Protein AF-A0A3D4WCM9-F1 (afdb_monomer_lite)

Secondary structure (DSSP, 8-state):
-PPPEEEE-SS--HHHHHHHIIIIIIIT---EEEE--HHHHHH--S-EEEESSSPPTT---EEE---

Structure (mmCIF, N/CA/C/O backbone):
data_AF-A0A3D4WCM9-F1
#
_entry.id   AF-A0A3D4WCM9-F1
#
loop_
_atom_site.group_PDB
_atom_site.id
_atom_site.type_symbol
_atom_site.label_atom_id
_atom_site.label_alt_id
_atom_site.label_comp_id
_atom_site.label_asym_id
_atom_site.label_entity_id
_atom_site.label_seq_id
_atom_site.pdbx_PDB_ins_code
_atom_site.Cartn_x
_atom_site.Cartn_y
_atom_site.Cartn_z
_atom_site.occupancy
_atom_site.B_iso_or_equiv
_atom_site.auth_seq_id
_atom_site.auth_comp_id
_atom_site.auth_asym_id
_atom_site.auth_atom_id
_atom_site.pdbx_PDB_model_num
ATOM 1 N N . MET A 1 1 ? -7.332 -20.780 1.009 1.00 43.06 1 MET A N 1
ATOM 2 C CA . MET A 1 1 ? -6.050 -20.076 1.217 1.00 43.06 1 MET A CA 1
ATOM 3 C C . MET A 1 1 ? -6.240 -18.709 0.581 1.00 43.06 1 MET A C 1
ATOM 5 O O . MET A 1 1 ? -6.435 -18.670 -0.624 1.00 43.06 1 MET A O 1
ATOM 9 N N . ARG A 1 2 ? -6.449 -17.643 1.365 1.00 55.97 2 ARG A N 1
ATOM 10 C CA . ARG A 1 2 ? -6.843 -16.342 0.795 1.00 55.97 2 ARG A CA 1
ATOM 11 C C . ARG A 1 2 ? -5.616 -15.707 0.145 1.00 55.97 2 ARG A C 1
ATOM 13 O O . ARG A 1 2 ? -4.574 -15.609 0.785 1.00 55.97 2 ARG A O 1
ATOM 20 N N . GLU A 1 3 ? -5.728 -15.359 -1.129 1.00 63.47 3 GLU A N 1
ATOM 21 C CA . GLU A 1 3 ? -4.682 -14.651 -1.861 1.00 63.47 3 GLU A CA 1
ATOM 22 C C . GLU A 1 3 ? -4.398 -13.319 -1.158 1.00 63.47 3 GLU A C 1
ATOM 24 O O . GLU A 1 3 ? -5.316 -12.565 -0.841 1.00 63.47 3 GLU A O 1
ATOM 29 N N . ASN A 1 4 ? -3.128 -13.065 -0.850 1.00 85.31 4 ASN A N 1
ATOM 30 C CA . ASN A 1 4 ? -2.709 -11.871 -0.122 1.00 85.31 4 ASN A CA 1
ATOM 31 C C . ASN A 1 4 ? -2.651 -10.676 -1.083 1.00 85.31 4 ASN A C 1
ATOM 33 O O . ASN A 1 4 ? -1.947 -10.752 -2.089 1.00 85.31 4 ASN A O 1
ATOM 37 N N . LEU A 1 5 ? -3.329 -9.569 -0.767 1.00 93.38 5 LEU A N 1
ATOM 38 C CA . LEU A 1 5 ? -3.267 -8.341 -1.569 1.00 93.38 5 LEU A CA 1
ATOM 39 C C . LEU A 1 5 ? -1.865 -7.717 -1.474 1.00 93.38 5 LEU A C 1
ATOM 41 O O . LEU A 1 5 ? -1.382 -7.444 -0.372 1.00 93.38 5 LEU A O 1
ATOM 45 N N . LEU A 1 6 ? -1.216 -7.456 -2.610 1.00 94.94 6 LEU A N 1
ATOM 46 C CA . LEU A 1 6 ? 0.075 -6.763 -2.648 1.00 94.94 6 LEU A CA 1
ATOM 47 C C . LEU A 1 6 ? -0.104 -5.281 -2.987 1.00 94.94 6 LEU A C 1
ATOM 49 O O . LEU A 1 6 ? -0.640 -4.931 -4.034 1.00 94.94 6 LEU A O 1
ATOM 53 N N . ILE A 1 7 ? 0.385 -4.399 -2.124 1.00 95.00 7 ILE A N 1
ATOM 54 C CA . ILE A 1 7 ? 0.300 -2.949 -2.308 1.00 95.00 7 ILE A CA 1
ATOM 55 C C . ILE A 1 7 ? 1.702 -2.409 -2.548 1.00 95.00 7 ILE A C 1
ATOM 57 O O . ILE A 1 7 ? 2.560 -2.526 -1.676 1.00 95.00 7 ILE A O 1
ATOM 61 N N . TYR A 1 8 ? 1.932 -1.797 -3.703 1.00 95.06 8 TYR A N 1
ATOM 62 C CA . TYR A 1 8 ? 3.182 -1.094 -3.973 1.00 95.06 8 TYR A CA 1
ATOM 63 C C . TYR A 1 8 ? 3.077 0.383 -3.604 1.00 95.06 8 TYR A C 1
ATOM 65 O O . TYR A 1 8 ? 2.082 1.029 -3.925 1.00 95.06 8 TYR A O 1
ATOM 73 N N . THR A 1 9 ? 4.121 0.916 -2.974 1.00 95.06 9 THR A N 1
ATOM 74 C CA . THR A 1 9 ? 4.314 2.349 -2.718 1.00 95.06 9 THR A CA 1
ATOM 75 C C . THR A 1 9 ? 5.805 2.680 -2.777 1.00 95.06 9 THR A C 1
ATOM 77 O O . THR A 1 9 ? 6.608 1.879 -2.307 1.00 95.06 9 THR A O 1
ATOM 80 N N . PRO A 1 10 ? 6.226 3.856 -3.268 1.00 93.69 10 PRO A N 1
ATOM 81 C CA . PRO A 1 10 ? 7.635 4.252 -3.215 1.00 93.69 10 PRO A CA 1
ATOM 82 C C . PRO A 1 10 ? 8.090 4.595 -1.787 1.00 93.69 10 PRO A C 1
ATOM 84 O O . PRO A 1 10 ? 9.277 4.540 -1.478 1.00 93.69 10 PRO A O 1
ATOM 87 N N . VAL A 1 11 ? 7.152 4.971 -0.909 1.00 93.12 11 VAL A N 1
ATOM 88 C CA . VAL A 1 11 ? 7.435 5.415 0.460 1.00 93.12 11 VAL A CA 1
ATOM 89 C C . VAL A 1 11 ? 6.413 4.821 1.420 1.00 93.12 11 VAL A C 1
ATOM 91 O O . VAL A 1 11 ? 5.200 4.937 1.225 1.00 93.12 11 VAL A O 1
ATOM 94 N N . ILE A 1 12 ? 6.910 4.219 2.496 1.00 94.00 12 ILE A N 1
ATOM 95 C CA . ILE A 1 12 ? 6.086 3.734 3.600 1.00 94.00 12 ILE A CA 1
ATOM 96 C C . ILE A 1 12 ? 5.962 4.851 4.636 1.00 94.00 12 ILE A C 1
ATOM 98 O O . ILE A 1 12 ? 6.958 5.333 5.168 1.00 94.00 12 ILE A O 1
ATOM 102 N N . SER A 1 13 ? 4.727 5.254 4.939 1.00 93.44 13 SER A N 1
ATOM 103 C CA . SER A 1 13 ? 4.434 6.250 5.973 1.00 93.44 13 SER A CA 1
ATOM 104 C C . SER A 1 13 ? 3.529 5.674 7.068 1.00 93.44 13 SER A C 1
ATOM 106 O O . SER A 1 13 ? 2.744 4.759 6.796 1.00 93.44 13 SER A O 1
ATOM 108 N N . PRO A 1 14 ? 3.558 6.229 8.296 1.00 95.19 14 PRO A N 1
ATOM 109 C CA . PRO A 1 14 ? 2.625 5.834 9.353 1.00 95.19 14 PRO A CA 1
ATOM 110 C C . PRO A 1 14 ? 1.152 5.988 8.941 1.00 95.19 14 PRO A C 1
ATOM 112 O O . PRO A 1 14 ? 0.342 5.103 9.207 1.00 95.19 14 PRO A O 1
ATOM 115 N N . ARG A 1 15 ? 0.813 7.068 8.215 1.00 93.12 15 ARG A N 1
ATOM 116 C CA . ARG A 1 15 ? -0.537 7.304 7.662 1.00 93.12 15 ARG A CA 1
ATOM 117 C C . ARG A 1 15 ? -0.960 6.185 6.712 1.00 93.12 15 ARG A C 1
ATOM 119 O O . ARG A 1 15 ? -2.098 5.733 6.795 1.00 93.12 15 ARG A O 1
ATOM 126 N N . LEU A 1 16 ? -0.060 5.731 5.837 1.00 93.50 16 LEU A N 1
ATOM 127 C CA . LEU A 1 16 ? -0.341 4.630 4.916 1.00 93.50 16 LEU A CA 1
ATOM 128 C C . LEU A 1 16 ? -0.623 3.328 5.673 1.00 93.50 16 LEU A C 1
ATOM 130 O O . LEU A 1 16 ? -1.620 2.666 5.396 1.00 93.50 16 LEU A O 1
ATOM 134 N N . HIS A 1 17 ? 0.224 2.972 6.640 1.00 93.56 17 HIS A N 1
ATOM 135 C CA . HIS A 1 17 ? 0.009 1.774 7.453 1.00 93.56 17 HIS A CA 1
ATOM 136 C C . HIS A 1 17 ? -1.330 1.809 8.182 1.00 93.56 17 HIS A C 1
ATOM 138 O O . HIS A 1 17 ? -2.060 0.818 8.161 1.00 93.56 17 HIS A O 1
ATOM 144 N N . TYR A 1 18 ? -1.655 2.954 8.780 1.00 95.50 18 TYR A N 1
ATOM 145 C CA . TYR A 1 18 ? -2.914 3.154 9.480 1.00 95.50 18 TYR A CA 1
ATOM 146 C C . TYR A 1 18 ? -4.113 2.975 8.545 1.00 95.50 18 TYR A C 1
ATOM 148 O O . TYR A 1 18 ? -4.973 2.136 8.806 1.00 95.50 18 TYR A O 1
ATOM 156 N N . ILE A 1 19 ? -4.154 3.711 7.429 1.00 94.56 19 ILE A N 1
ATOM 157 C CA . ILE A 1 19 ? -5.333 3.700 6.559 1.00 94.56 19 ILE A CA 1
ATOM 158 C C . ILE A 1 19 ? -5.511 2.352 5.851 1.00 94.56 19 ILE A C 1
ATOM 160 O O . ILE A 1 19 ? -6.637 1.881 5.723 1.00 94.56 19 ILE A O 1
ATOM 164 N N . MET A 1 20 ? -4.424 1.686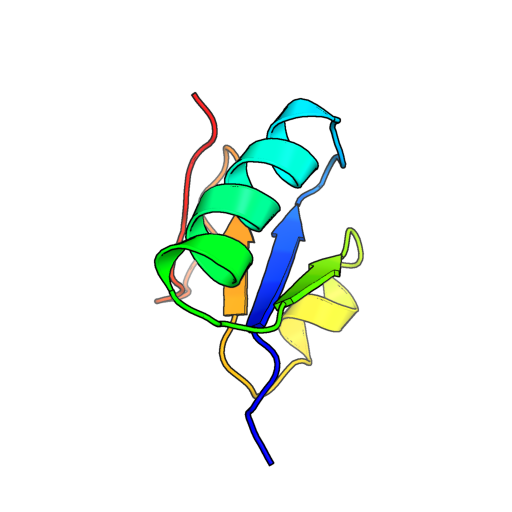 5.448 1.00 94.69 20 MET A N 1
ATOM 165 C CA . MET A 1 20 ? -4.501 0.351 4.842 1.00 94.69 20 MET A CA 1
ATOM 166 C C . MET A 1 20 ? -4.895 -0.710 5.870 1.00 94.69 20 MET A C 1
ATOM 168 O O . MET A 1 20 ? -5.693 -1.590 5.556 1.00 94.69 20 MET A O 1
ATOM 172 N N . GLY A 1 21 ? -4.392 -0.608 7.105 1.00 95.69 21 GLY A N 1
ATOM 173 C CA . GLY A 1 21 ? -4.805 -1.465 8.216 1.00 95.69 21 GLY A CA 1
ATOM 174 C C . GLY A 1 21 ? -6.304 -1.357 8.482 1.00 95.69 21 GLY A C 1
ATOM 175 O O . GLY A 1 21 ? -7.007 -2.364 8.437 1.00 95.69 21 GLY A O 1
ATOM 176 N N . LEU A 1 22 ? -6.800 -0.134 8.652 1.00 96.25 22 LEU A N 1
ATOM 177 C CA . LEU A 1 22 ? -8.217 0.128 8.880 1.00 96.25 22 LEU A CA 1
ATOM 178 C C . LEU A 1 22 ? -9.080 -0.370 7.710 1.00 96.25 22 LEU A C 1
ATOM 180 O O . LEU A 1 22 ? -9.976 -1.189 7.897 1.00 96.25 22 LEU A O 1
ATOM 184 N N . MET A 1 23 ? -8.807 0.090 6.487 1.00 94.88 23 MET A N 1
ATOM 185 C CA . MET A 1 23 ? -9.674 -0.206 5.343 1.00 94.88 23 MET A CA 1
ATOM 186 C C . MET A 1 23 ? -9.653 -1.684 4.957 1.00 94.88 23 MET A C 1
ATOM 188 O O . MET A 1 23 ? -10.704 -2.281 4.749 1.00 94.88 23 MET A O 1
ATOM 192 N N . LEU A 1 24 ? -8.468 -2.280 4.829 1.00 93.75 24 LEU A N 1
ATOM 193 C CA . LEU A 1 24 ? -8.342 -3.614 4.247 1.00 93.75 24 LEU A CA 1
ATOM 194 C C . LEU A 1 24 ? -8.474 -4.693 5.309 1.00 93.75 24 LEU A C 1
ATOM 196 O O . LEU A 1 24 ? -9.229 -5.639 5.116 1.00 93.75 24 LEU A O 1
ATOM 200 N N . ARG A 1 25 ? -7.778 -4.552 6.438 1.00 94.19 25 ARG A N 1
ATOM 201 C CA . ARG A 1 25 ? -7.774 -5.588 7.471 1.00 94.19 25 ARG A CA 1
ATOM 202 C C . ARG A 1 25 ? -8.998 -5.503 8.369 1.00 94.19 25 ARG A C 1
ATOM 204 O O . ARG A 1 25 ? -9.661 -6.516 8.551 1.00 94.19 25 ARG A O 1
ATOM 211 N N . GLU A 1 26 ? -9.294 -4.332 8.925 1.00 96.44 26 GLU A N 1
ATOM 212 C CA . GLU A 1 26 ? -10.363 -4.201 9.924 1.00 96.44 26 GLU A CA 1
ATOM 213 C C . GLU A 1 26 ? -11.756 -4.168 9.288 1.00 96.44 26 GLU A C 1
ATOM 215 O O . GLU A 1 26 ? -12.631 -4.923 9.706 1.00 96.44 26 GLU A O 1
ATOM 220 N N . LEU A 1 27 ? -11.967 -3.337 8.262 1.00 96.44 27 LEU A N 1
ATOM 221 C CA . LEU A 1 27 ? -13.289 -3.178 7.645 1.00 96.44 27 LEU A CA 1
ATOM 222 C C . LEU A 1 27 ? -13.623 -4.280 6.631 1.00 96.44 27 LEU A C 1
ATOM 224 O O . LEU A 1 27 ? -14.766 -4.727 6.571 1.00 96.44 27 LEU A O 1
ATOM 228 N N . LEU A 1 28 ? -12.646 -4.715 5.830 1.00 93.44 28 LEU A N 1
ATOM 229 C CA . LEU A 1 28 ? -12.864 -5.698 4.759 1.00 93.44 28 LEU A CA 1
ATOM 230 C C . LEU A 1 28 ? -12.398 -7.121 5.110 1.00 93.44 28 LEU A C 1
ATOM 232 O O . LEU A 1 28 ? -12.729 -8.060 4.386 1.00 93.44 28 LEU A O 1
ATOM 236 N N . GLY A 1 29 ? -11.644 -7.315 6.198 1.00 93.38 29 GLY A N 1
ATOM 237 C CA . GLY A 1 29 ? -11.140 -8.638 6.593 1.00 93.38 29 GLY A CA 1
ATOM 238 C C . GLY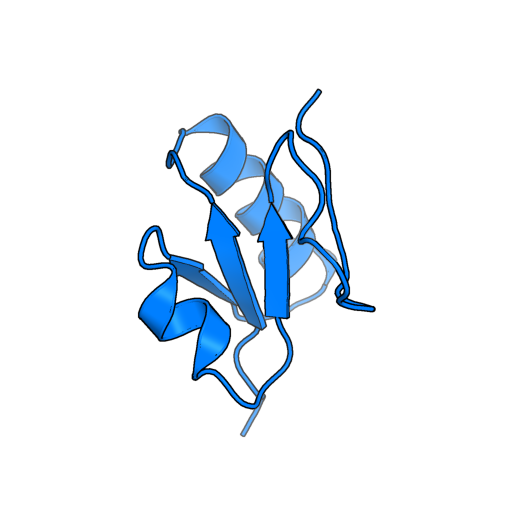 A 1 29 ? -10.114 -9.241 5.621 1.00 93.38 29 GLY A C 1
ATOM 239 O O . GLY A 1 29 ? -9.996 -10.469 5.533 1.00 93.38 29 GLY A O 1
ATOM 240 N N . LEU A 1 30 ? -9.412 -8.396 4.862 1.00 92.69 30 LEU A N 1
ATOM 241 C CA . LEU A 1 30 ? -8.383 -8.765 3.893 1.00 92.69 30 LEU A CA 1
ATOM 242 C C . LEU A 1 30 ? -6.993 -8.746 4.528 1.00 92.69 30 LEU A C 1
ATOM 244 O O . LEU A 1 30 ? -6.589 -7.793 5.199 1.00 92.69 30 LEU A O 1
ATOM 248 N N . GLU A 1 31 ? -6.220 -9.787 4.243 1.00 93.75 31 GLU A N 1
ATOM 249 C CA . GLU A 1 31 ? -4.786 -9.767 4.484 1.00 93.75 31 GLU A CA 1
ATOM 250 C C . GLU A 1 31 ? -4.079 -9.084 3.309 1.00 93.75 31 GLU A C 1
ATOM 252 O O . GLU A 1 31 ? -4.440 -9.252 2.139 1.00 93.75 31 GLU A O 1
ATOM 257 N N . PHE A 1 32 ? -3.084 -8.263 3.633 1.00 94.00 32 PHE A N 1
ATOM 258 C CA . PHE A 1 32 ? -2.315 -7.526 2.645 1.00 94.00 32 PHE A CA 1
ATOM 259 C C . PHE A 1 32 ? -0.864 -7.370 3.089 1.00 94.00 32 PHE A C 1
ATOM 261 O O . PHE A 1 32 ? -0.539 -7.428 4.282 1.00 94.00 32 PHE A O 1
ATOM 268 N N . ARG A 1 33 ? 0.007 -7.114 2.115 1.00 94.94 33 ARG A N 1
ATOM 269 C CA . ARG A 1 33 ? 1.407 -6.738 2.321 1.00 94.94 33 ARG A CA 1
ATOM 270 C C . ARG A 1 33 ? 1.722 -5.472 1.542 1.00 94.94 33 ARG A C 1
ATOM 272 O O . ARG A 1 33 ? 1.238 -5.294 0.430 1.00 94.94 33 ARG A O 1
ATOM 279 N N . ILE A 1 34 ? 2.541 -4.609 2.134 1.00 95.25 34 ILE A N 1
ATOM 280 C CA . ILE A 1 34 ? 3.061 -3.407 1.480 1.00 95.25 34 ILE A CA 1
ATOM 281 C C . ILE A 1 34 ? 4.492 -3.699 1.038 1.00 95.25 34 ILE A C 1
ATOM 283 O O . ILE A 1 34 ? 5.263 -4.271 1.809 1.00 95.25 34 ILE A O 1
ATOM 287 N N . THR A 1 35 ? 4.837 -3.298 -0.179 1.00 95.00 35 THR A N 1
ATOM 288 C CA . THR A 1 35 ? 6.194 -3.379 -0.710 1.00 95.00 35 THR A CA 1
ATOM 289 C C . THR A 1 35 ? 6.630 -2.058 -1.330 1.00 95.00 35 THR A C 1
ATOM 291 O O . THR A 1 35 ? 5.817 -1.308 -1.872 1.00 95.00 35 THR A O 1
ATOM 294 N N . THR A 1 36 ? 7.928 -1.787 -1.244 1.00 95.88 36 THR A N 1
ATOM 295 C CA . THR A 1 36 ? 8.616 -0.717 -1.979 1.00 95.88 36 THR A CA 1
ATOM 296 C C . THR A 1 36 ? 9.396 -1.256 -3.175 1.00 95.88 36 THR A C 1
ATOM 298 O O . THR A 1 36 ? 9.992 -0.483 -3.919 1.00 95.88 36 THR A O 1
ATOM 301 N N . ASP A 1 37 ? 9.407 -2.577 -3.360 1.00 95.38 37 ASP A N 1
ATOM 302 C CA . ASP A 1 37 ? 10.081 -3.248 -4.462 1.00 95.38 37 ASP A CA 1
ATOM 303 C C . ASP A 1 37 ? 9.147 -3.321 -5.677 1.00 95.38 37 ASP A C 1
ATOM 305 O O . ASP A 1 37 ? 8.108 -3.991 -5.679 1.00 95.38 37 ASP A O 1
ATOM 309 N N . GLN A 1 38 ? 9.521 -2.588 -6.721 1.00 91.94 38 GLN A N 1
ATOM 310 C CA . GLN A 1 38 ? 8.756 -2.510 -7.955 1.00 91.94 38 GLN A CA 1
ATOM 311 C C . GLN A 1 38 ? 8.857 -3.798 -8.787 1.00 91.94 38 GLN A C 1
ATOM 313 O O . GLN A 1 38 ? 7.885 -4.177 -9.444 1.00 91.94 38 GLN A O 1
ATOM 318 N N . GLU A 1 39 ? 9.993 -4.494 -8.748 1.00 92.69 39 GLU A N 1
ATOM 319 C CA . GLU A 1 39 ? 10.173 -5.767 -9.450 1.00 92.69 39 GLU A CA 1
ATOM 320 C C . GLU A 1 39 ? 9.294 -6.845 -8.815 1.00 92.69 39 GLU A C 1
ATOM 322 O O . GLU A 1 39 ? 8.568 -7.556 -9.518 1.00 92.69 39 GLU A O 1
ATOM 327 N N . GLN A 1 40 ? 9.250 -6.885 -7.481 1.00 93.06 40 GLN A N 1
ATOM 328 C CA . GLN A 1 40 ? 8.327 -7.750 -6.750 1.00 93.06 40 GLN A CA 1
ATOM 329 C C . GLN A 1 40 ? 6.867 -7.470 -7.132 1.00 93.06 40 GLN A C 1
ATOM 331 O O . GLN A 1 40 ? 6.093 -8.399 -7.344 1.00 93.06 40 GLN A O 1
ATOM 336 N N . TYR A 1 41 ? 6.473 -6.200 -7.245 1.00 93.12 41 TYR A N 1
ATOM 337 C CA . TYR A 1 41 ? 5.115 -5.841 -7.656 1.00 93.12 41 TYR A CA 1
ATOM 338 C C . TYR A 1 41 ? 4.791 -6.267 -9.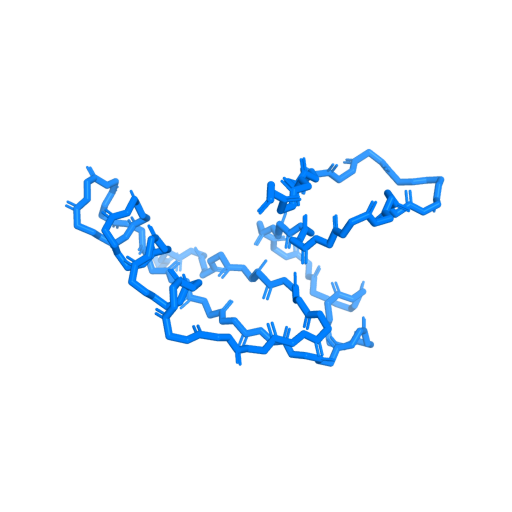097 1.00 93.12 41 TYR A C 1
ATOM 340 O O . TYR A 1 41 ? 3.677 -6.710 -9.399 1.00 93.12 41 TYR A O 1
ATOM 348 N N . HIS A 1 42 ? 5.749 -6.126 -10.011 1.00 90.50 42 HIS A N 1
ATOM 349 C CA . HIS A 1 42 ? 5.560 -6.487 -11.413 1.00 90.50 42 HIS A CA 1
ATOM 350 C C . HIS A 1 42 ? 5.502 -7.995 -11.646 1.00 90.50 42 HIS A C 1
ATOM 352 O O . HIS A 1 42 ? 4.737 -8.420 -12.510 1.00 90.50 42 HIS A O 1
ATOM 358 N N . THR A 1 43 ? 6.255 -8.773 -10.871 1.00 92.69 43 THR A N 1
ATOM 359 C CA . THR A 1 43 ? 6.289 -10.243 -10.943 1.00 92.69 43 THR A CA 1
ATOM 360 C C . THR A 1 43 ? 5.198 -10.920 -10.108 1.00 92.69 43 THR A C 1
ATOM 362 O O . THR A 1 43 ? 5.006 -12.127 -10.214 1.00 92.69 43 THR A O 1
ATOM 365 N N . PHE A 1 44 ? 4.450 -10.167 -9.293 1.00 92.25 44 PHE A N 1
ATOM 366 C CA . PHE A 1 44 ? 3.339 -10.704 -8.513 1.00 92.25 44 PHE A CA 1
ATOM 367 C C . PHE A 1 44 ? 2.110 -10.997 -9.387 1.00 92.25 44 PHE A C 1
ATOM 369 O O . PHE A 1 44 ? 1.547 -10.092 -10.009 1.00 92.25 44 PHE A O 1
ATOM 376 N N . GLU A 1 45 ? 1.666 -12.256 -9.381 1.00 88.88 45 GLU A N 1
ATOM 377 C CA . GLU A 1 45 ? 0.552 -12.759 -10.207 1.00 88.88 45 GLU A CA 1
ATOM 378 C C . GLU A 1 45 ? -0.829 -12.701 -9.521 1.00 88.88 45 GLU A C 1
ATOM 380 O O . GLU A 1 45 ? -1.825 -13.127 -10.098 1.00 88.88 45 GLU A O 1
ATOM 385 N N . GLY A 1 46 ? -0.916 -12.167 -8.299 1.00 90.44 46 GLY A N 1
ATOM 386 C CA . GLY A 1 46 ? -2.168 -12.061 -7.542 1.00 90.44 46 GLY A CA 1
ATOM 387 C C . GLY A 1 46 ? -2.796 -10.659 -7.530 1.00 90.44 46 GLY A C 1
ATOM 388 O O . GLY A 1 46 ? -2.328 -9.740 -8.213 1.00 90.44 46 GLY A O 1
ATOM 389 N N . PRO A 1 47 ? -3.832 -10.454 -6.692 1.00 92.00 47 PRO A N 1
ATOM 390 C CA . PRO A 1 47 ? -4.453 -9.150 -6.488 1.00 92.00 47 PRO A CA 1
ATOM 391 C C . PRO A 1 47 ? -3.428 -8.115 -6.026 1.00 92.00 47 PRO A C 1
ATOM 393 O O . PRO A 1 47 ? -2.763 -8.293 -5.001 1.00 92.00 47 PRO A O 1
ATOM 396 N N . LYS A 1 48 ? -3.309 -7.011 -6.764 1.00 92.62 48 LYS A N 1
ATOM 397 C CA . LYS A 1 48 ? -2.316 -5.977 -6.478 1.00 92.62 48 LYS A CA 1
ATOM 398 C C . LYS A 1 48 ? -2.847 -4.566 -6.685 1.00 92.62 48 LYS A C 1
ATOM 400 O O . LYS A 1 48 ? -3.688 -4.324 -7.547 1.00 92.62 48 LYS A O 1
ATOM 405 N N . LEU A 1 49 ? -2.334 -3.63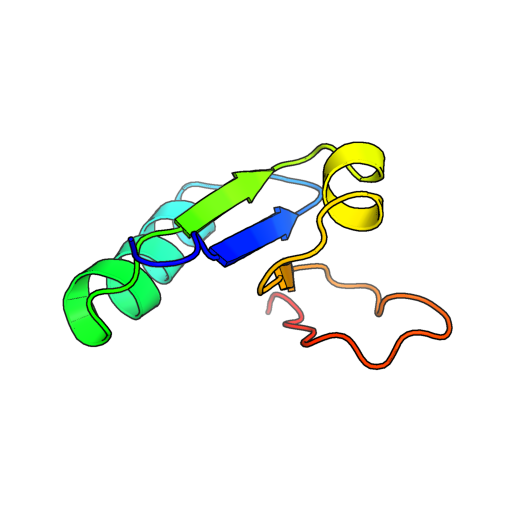4 -5.889 1.00 92.62 49 LEU A N 1
ATOM 406 C CA . LEU A 1 49 ? -2.738 -2.231 -5.850 1.00 92.62 49 LEU A CA 1
ATOM 407 C C . LEU A 1 49 ? -1.510 -1.334 -5.976 1.00 92.62 49 LEU A C 1
ATOM 409 O O . LEU A 1 49 ? -0.516 -1.531 -5.276 1.00 92.62 49 LEU A O 1
ATOM 413 N N . PHE A 1 50 ? -1.582 -0.342 -6.856 1.00 93.62 50 PHE A N 1
ATOM 414 C CA . PHE 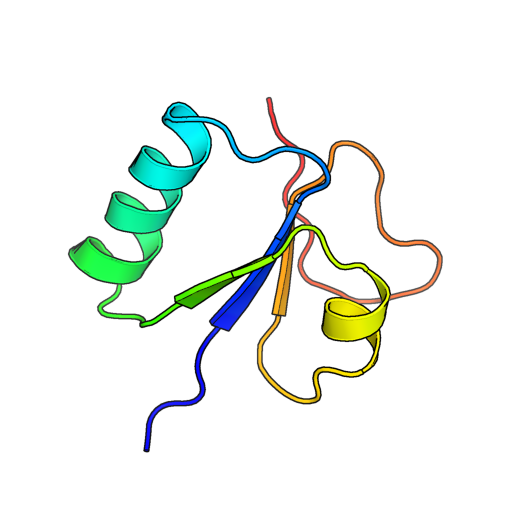A 1 50 ? -0.528 0.649 -7.036 1.00 93.62 50 PHE A CA 1
ATOM 415 C C . PHE A 1 50 ? -0.873 1.908 -6.232 1.00 93.62 50 PHE A C 1
ATOM 417 O O . PHE A 1 50 ? -1.831 2.605 -6.559 1.00 93.62 50 PHE A O 1
ATOM 424 N N . TYR A 1 51 ? -0.134 2.194 -5.160 1.00 93.25 51 TYR A N 1
ATOM 425 C CA . TYR A 1 51 ? -0.315 3.381 -4.320 1.00 93.25 51 TYR A CA 1
ATOM 426 C C . TYR A 1 51 ? 0.815 4.380 -4.594 1.00 93.25 51 TYR A C 1
ATOM 428 O O . TYR A 1 51 ? 1.881 4.335 -3.982 1.00 93.25 51 TYR A O 1
ATOM 436 N N . HIS A 1 52 ? 0.605 5.276 -5.556 1.00 91.06 52 HIS A N 1
ATOM 437 C CA . HIS A 1 52 ? 1.614 6.244 -5.992 1.00 91.06 52 HIS A CA 1
ATOM 438 C C . HIS A 1 52 ? 0.938 7.480 -6.579 1.00 91.06 52 HIS A C 1
ATOM 440 O O . HIS A 1 52 ? -0.150 7.400 -7.126 1.00 91.06 52 HIS A O 1
ATOM 446 N N . THR A 1 53 ? 1.583 8.637 -6.539 1.00 87.69 53 THR A N 1
ATOM 447 C CA . THR A 1 53 ? 1.105 9.856 -7.221 1.00 87.69 53 THR A CA 1
ATOM 448 C C . THR A 1 53 ? 1.145 9.792 -8.754 1.00 87.69 53 THR A C 1
ATOM 450 O O . THR A 1 53 ? 0.518 10.612 -9.413 1.00 87.69 53 THR A O 1
ATOM 453 N N . ILE A 1 54 ? 1.870 8.833 -9.335 1.00 85.25 54 ILE A N 1
ATOM 454 C CA . ILE A 1 54 ? 2.064 8.675 -10.778 1.00 85.25 54 ILE A CA 1
ATOM 455 C C . ILE A 1 54 ? 1.343 7.391 -11.161 1.00 85.25 54 ILE A C 1
ATOM 457 O O . ILE A 1 54 ? 1.503 6.381 -10.482 1.00 85.25 54 ILE A O 1
ATOM 461 N N . ALA A 1 55 ? 0.525 7.430 -12.209 1.00 80.00 55 ALA A N 1
ATOM 462 C CA . ALA A 1 55 ? -0.170 6.240 -12.680 1.00 80.00 55 ALA A CA 1
ATOM 463 C C . ALA A 1 55 ? 0.820 5.224 -13.280 1.00 80.00 55 ALA A C 1
ATOM 465 O O . ALA A 1 55 ? 1.796 5.629 -13.922 1.00 80.00 55 ALA A O 1
ATOM 466 N N . PRO A 1 56 ? 0.578 3.911 -13.121 1.00 76.31 56 PRO A N 1
ATOM 467 C CA . PRO A 1 56 ? 1.379 2.904 -13.798 1.00 76.31 56 PRO A CA 1
ATOM 468 C C . PRO A 1 56 ? 1.180 3.033 -15.317 1.00 76.31 56 PRO A C 1
ATOM 470 O O . PRO A 1 56 ? 0.062 2.974 -15.831 1.00 76.31 56 PRO A O 1
ATOM 473 N N . LEU A 1 57 ? 2.274 3.245 -16.052 1.00 72.88 57 LEU A N 1
ATOM 474 C CA . LEU A 1 57 ? 2.246 3.409 -17.507 1.00 72.88 57 LE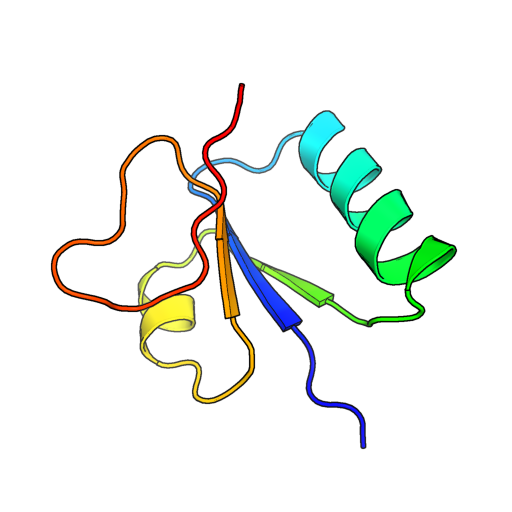U A CA 1
ATOM 475 C C . LEU A 1 57 ? 1.728 2.133 -18.187 1.00 72.88 57 LEU A C 1
ATOM 477 O O . LEU A 1 57 ? 2.313 1.061 -18.041 1.00 72.88 57 LEU A O 1
ATOM 481 N N . GLY A 1 58 ? 0.654 2.268 -18.968 1.00 65.62 58 GLY A N 1
ATOM 482 C CA . GLY A 1 58 ? 0.194 1.228 -19.893 1.00 65.62 58 GLY A CA 1
ATOM 483 C C . GLY A 1 58 ? -0.431 -0.010 -19.246 1.00 65.62 58 GLY A C 1
ATOM 484 O O . GLY A 1 58 ? -0.557 -1.028 -19.924 1.00 65.62 58 GLY A O 1
ATOM 485 N N . LYS A 1 59 ? -0.823 0.047 -17.967 1.00 67.31 59 LYS A N 1
ATOM 486 C CA . LYS A 1 59 ? -1.458 -1.080 -17.270 1.00 67.31 59 LYS A CA 1
ATOM 487 C C . LYS A 1 59 ? -2.837 -0.713 -16.729 1.00 67.31 59 LYS A C 1
ATOM 489 O O . LYS A 1 59 ? -3.015 0.324 -16.100 1.00 67.31 59 LYS A O 1
ATOM 494 N N . THR A 1 60 ? -3.804 -1.605 -16.927 1.00 68.38 60 THR A N 1
ATOM 495 C CA . THR A 1 60 ? -5.116 -1.599 -16.264 1.00 68.38 60 THR A CA 1
ATOM 496 C C . THR A 1 60 ? -4.989 -2.185 -14.854 1.00 68.38 60 THR A C 1
ATOM 498 O O . THR A 1 60 ? -5.534 -3.239 -14.541 1.00 68.38 60 THR A O 1
ATOM 501 N N . GLU A 1 61 ? -4.211 -1.520 -14.002 1.00 79.00 61 GLU A N 1
ATOM 502 C CA . GLU A 1 61 ? -4.047 -1.872 -12.586 1.00 79.00 61 GLU A CA 1
ATOM 503 C C . GLU A 1 61 ? -4.869 -0.916 -11.706 1.00 79.00 61 GLU A C 1
ATOM 505 O O . GLU A 1 61 ? -5.087 0.245 -12.059 1.00 79.00 61 GLU A O 1
ATOM 510 N N . VAL A 1 62 ? -5.336 -1.393 -10.546 1.00 84.12 62 VAL A N 1
ATOM 511 C CA . VAL A 1 62 ? -6.012 -0.529 -9.567 1.00 84.12 62 VAL A CA 1
ATOM 512 C C . VAL A 1 62 ? -4.987 0.449 -8.999 1.00 84.12 62 VAL A C 1
ATOM 514 O O . VAL A 1 62 ? -4.039 0.048 -8.320 1.00 84.12 62 VAL A O 1
ATOM 517 N N . HIS A 1 63 ? -5.191 1.735 -9.275 1.00 88.06 63 HIS A N 1
ATOM 518 C CA . HIS A 1 63 ? -4.305 2.826 -8.883 1.00 88.06 63 HIS A CA 1
ATOM 519 C C . HIS A 1 63 ? -4.999 3.746 -7.877 1.00 88.06 63 HIS A C 1
ATOM 521 O O . HIS A 1 63 ? -6.095 4.241 -8.130 1.00 88.06 63 HIS A O 1
ATOM 527 N N . ILE A 1 64 ? -4.352 3.979 -6.736 1.00 85.44 64 ILE A N 1
ATOM 528 C CA . ILE A 1 64 ? -4.762 4.983 -5.754 1.00 85.44 64 ILE A CA 1
ATOM 529 C C . ILE A 1 64 ? -3.674 6.052 -5.693 1.00 85.44 64 ILE A C 1
ATOM 531 O O . ILE A 1 64 ? -2.542 5.784 -5.284 1.00 85.44 64 ILE A O 1
ATOM 535 N N . ALA A 1 65 ? -4.036 7.275 -6.071 1.00 85.06 65 ALA A N 1
ATOM 536 C CA . ALA A 1 65 ? -3.183 8.435 -5.882 1.00 85.06 65 ALA A CA 1
ATOM 537 C C . ALA A 1 65 ? -3.297 8.933 -4.427 1.00 85.06 65 ALA A C 1
ATOM 539 O O . ALA A 1 65 ? -4.410 9.208 -3.969 1.00 85.06 65 ALA A O 1
ATOM 540 N N . PRO A 1 66 ? -2.181 9.057 -3.685 1.00 80.00 66 PRO A N 1
ATOM 541 C CA . PRO A 1 66 ? -2.180 9.742 -2.401 1.00 80.00 66 PRO A CA 1
ATOM 542 C C . PRO A 1 66 ? -2.642 11.190 -2.591 1.00 80.00 66 PRO A C 1
ATOM 544 O O . PRO A 1 66 ? -2.152 11.868 -3.493 1.00 80.00 66 PRO A O 1
ATOM 547 N N . ALA A 1 67 ? -3.544 11.646 -1.719 1.00 74.25 67 ALA A N 1
ATOM 548 C CA . ALA A 1 67 ? -3.819 13.068 -1.516 1.00 74.25 67 ALA A CA 1
ATOM 549 C C . ALA A 1 67 ? -2.713 13.731 -0.692 1.00 74.25 67 ALA A C 1
ATOM 551 O O . ALA A 1 67 ? -2.303 13.104 0.330 1.00 74.25 67 ALA A O 1
#

Radius of gyration: 11.6 Å; chains: 1; bounding box: 24×33×30 Å

pLDDT: mean 88.46, std 10.55, range [43.06, 96.44]

Foldseek 3Di:
DDDAEEEEDLDDDPVVCVVCCCVACVVVVGHYDYDNDPVCQVPDPDHYEYEDLDDDPPDPHHYDYDD

Sequence (67 aa):
MRENLLIYTPVISPRLHYIMGLMLRELLGLEFRITTDQEQYHTFEGPKLFYHTIAPLGKTEVHIAPA